Protein AF-A0A0F9FGC1-F1 (afdb_monomer)

Solvent-accessible surface area (backbone atoms only — not comparable to full-atom values): 4621 Å² total; per-residue (Å²): 112,69,68,58,65,77,41,48,95,68,68,72,83,88,76,52,71,76,47,53,50,34,33,59,92,42,72,45,94,84,46,16,42,41,33,60,62,90,92,39,78,44,63,25,59,39,28,90,80,61,35,63,72,63,16,52,75,57,46,70,68,39,67,65,44,20,56,75,68,56,67,78,70,96,124

InterPro domains:
  IPR051196 RSAD2 and Viperin antiviral [PTHR21339] (2-75)

Radius of gyration: 15.45 Å; Cα contacts (8 Å, |Δi|>4): 91; chains: 1; bounding box: 43×24×29 Å

Sequence (75 aa):
MDFIRRHEKFNPIAEDNDSMLESYIMVYPVGRFYQNSGKIYKYSKPILEVGVLRAFNQVVYNHTKFIERGGVYAY

pLDDT: mean 93.5, std 5.78, range [70.19, 98.56]

Structure (mmCIF, N/CA/C/O backbone):
data_AF-A0A0F9FGC1-F1
#
_entry.id   AF-A0A0F9FGC1-F1
#
loop_
_atom_site.group_PDB
_atom_site.id
_atom_site.type_symbol
_atom_site.label_atom_id
_atom_site.label_alt_id
_atom_site.label_comp_id
_atom_site.label_asym_id
_atom_site.label_entity_id
_atom_site.label_seq_id
_atom_site.pdbx_PDB_ins_code
_atom_site.Cartn_x
_atom_site.Cartn_y
_atom_site.Cartn_z
_atom_site.occupancy
_atom_site.B_iso_or_equiv
_atom_site.auth_seq_id
_atom_site.auth_comp_id
_atom_site.auth_asym_id
_atom_site.auth_atom_id
_atom_site.pdbx_PDB_model_num
ATOM 1 N N . MET A 1 1 ? 20.187 3.089 -9.500 1.00 70.62 1 MET A N 1
ATOM 2 C CA . MET A 1 1 ? 20.157 2.351 -10.786 1.00 70.62 1 MET A CA 1
ATOM 3 C C . MET A 1 1 ? 21.246 1.287 -10.924 1.00 70.62 1 MET A C 1
ATOM 5 O O . MET A 1 1 ? 21.040 0.333 -11.664 1.00 70.62 1 MET A O 1
ATOM 9 N N . ASP A 1 2 ? 22.362 1.366 -10.190 1.00 90.06 2 ASP A N 1
ATOM 10 C CA . ASP A 1 2 ? 23.458 0.393 -10.350 1.00 90.06 2 ASP A CA 1
ATOM 11 C C . ASP A 1 2 ?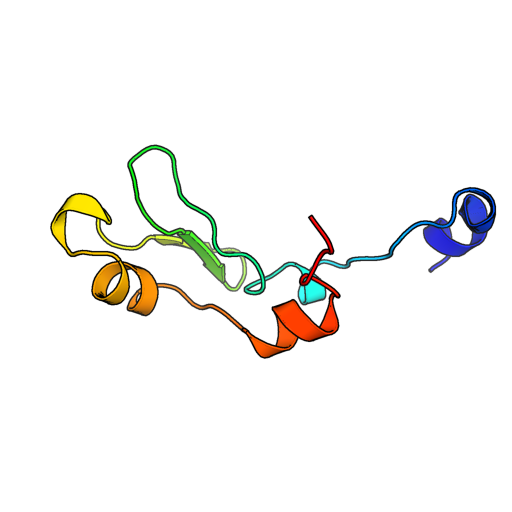 23.106 -1.043 -9.942 1.00 90.06 2 ASP A C 1
ATOM 13 O O . ASP A 1 2 ? 23.669 -1.986 -10.487 1.00 90.06 2 ASP A O 1
ATOM 17 N N . PHE A 1 3 ? 22.160 -1.247 -9.017 1.00 91.00 3 PHE A N 1
ATOM 18 C CA . PHE A 1 3 ? 21.652 -2.591 -8.723 1.00 91.00 3 PHE A CA 1
ATOM 19 C C . PHE A 1 3 ? 20.971 -3.204 -9.951 1.00 91.00 3 PHE A C 1
ATOM 21 O O . PHE A 1 3 ? 21.360 -4.289 -10.361 1.00 91.00 3 PHE A O 1
ATOM 28 N N . ILE A 1 4 ? 20.028 -2.491 -10.571 1.00 94.25 4 ILE A N 1
ATOM 29 C CA . ILE A 1 4 ? 19.303 -2.962 -11.759 1.00 94.25 4 ILE A CA 1
ATOM 30 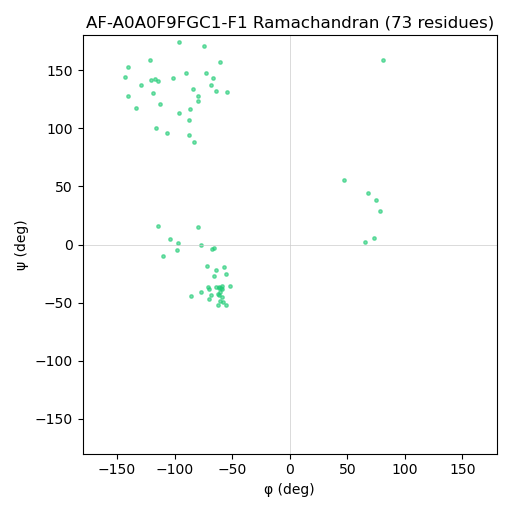C C . ILE A 1 4 ? 20.280 -3.276 -12.892 1.00 94.25 4 ILE A C 1
ATOM 32 O O . ILE A 1 4 ? 20.272 -4.389 -13.407 1.00 94.25 4 ILE A O 1
ATOM 36 N N . ARG A 1 5 ? 21.204 -2.353 -13.193 1.00 94.81 5 ARG A N 1
ATOM 37 C CA . ARG A 1 5 ? 22.214 -2.552 -14.244 1.00 94.81 5 ARG A CA 1
ATOM 38 C C . ARG A 1 5 ? 23.088 -3.785 -13.990 1.00 94.81 5 ARG A C 1
ATOM 40 O O . ARG A 1 5 ? 23.299 -4.584 -14.890 1.00 94.81 5 ARG A O 1
ATOM 47 N N . ARG A 1 6 ? 23.575 -3.984 -12.758 1.00 97.12 6 ARG A N 1
ATOM 48 C CA . ARG A 1 6 ? 24.396 -5.165 -12.410 1.00 97.12 6 ARG A CA 1
ATOM 49 C C . ARG A 1 6 ? 23.641 -6.493 -12.524 1.00 97.12 6 ARG A C 1
ATOM 51 O O . ARG A 1 6 ? 24.281 -7.535 -12.640 1.00 97.12 6 ARG A O 1
ATOM 58 N N . HIS A 1 7 ? 22.313 -6.465 -12.466 1.00 96.44 7 HIS A N 1
ATOM 59 C CA . HIS A 1 7 ? 21.459 -7.652 -12.445 1.00 96.44 7 HIS A CA 1
ATOM 60 C C . HIS A 1 7 ? 20.585 -7.777 -13.699 1.00 96.44 7 HIS A C 1
ATOM 62 O O . HIS A 1 7 ? 19.665 -8.587 -13.704 1.00 96.44 7 HIS A O 1
ATOM 68 N N . GLU A 1 8 ? 20.892 -7.039 -14.770 1.00 96.12 8 GLU A N 1
ATOM 69 C CA . GLU A 1 8 ? 20.108 -7.004 -16.014 1.00 96.12 8 GLU A CA 1
ATOM 70 C C . GLU A 1 8 ? 19.833 -8.400 -16.591 1.00 96.12 8 GLU A C 1
ATOM 72 O O . GLU A 1 8 ? 18.727 -8.671 -17.047 1.00 96.12 8 GLU A O 1
ATOM 77 N N . LYS A 1 9 ? 20.786 -9.336 -16.461 1.00 97.44 9 LYS A N 1
ATOM 78 C CA . LYS A 1 9 ? 20.628 -10.738 -16.892 1.00 97.44 9 LYS A CA 1
ATOM 79 C C . LYS A 1 9 ? 19.434 -11.477 -16.266 1.00 97.44 9 LYS A C 1
ATOM 81 O O . LYS A 1 9 ? 19.043 -12.521 -16.773 1.00 97.44 9 LYS A O 1
ATOM 86 N N . PHE A 1 10 ? 18.902 -10.982 -15.150 1.00 96.56 10 PHE A N 1
ATOM 87 C CA . PHE A 1 10 ? 17.738 -11.546 -14.465 1.00 96.56 10 PHE A CA 1
ATOM 88 C C . PHE A 1 10 ? 16.429 -10.836 -14.825 1.00 96.56 10 PHE A C 1
ATOM 90 O O . PHE A 1 10 ? 15.392 -11.189 -14.274 1.00 96.56 1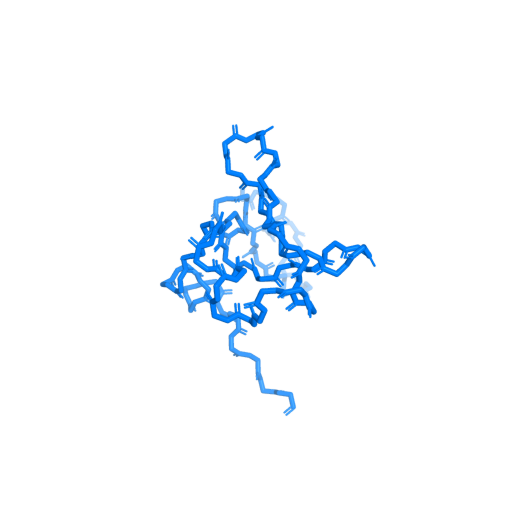0 PHE A O 1
ATOM 97 N N . ASN A 1 11 ? 16.477 -9.841 -15.716 1.00 92.31 11 ASN A N 1
ATOM 98 C CA . ASN A 1 11 ? 15.342 -9.012 -16.111 1.00 92.31 11 ASN A CA 1
ATOM 99 C C . ASN A 1 11 ? 14.519 -8.494 -14.907 1.00 92.31 11 ASN A C 1
ATOM 101 O O . ASN A 1 11 ? 13.322 -8.775 -14.808 1.00 92.31 11 ASN A O 1
ATOM 105 N N . PRO A 1 12 ? 15.151 -7.805 -13.935 1.00 91.75 12 PRO A N 1
ATOM 106 C CA . PRO A 1 12 ? 14.455 -7.358 -12.737 1.00 91.75 12 PRO A CA 1
ATOM 107 C C . PRO A 1 12 ? 13.431 -6.270 -13.074 1.00 91.75 12 PRO A C 1
ATOM 109 O O . PRO A 1 12 ? 13.735 -5.322 -13.797 1.00 91.75 12 PRO A O 1
ATOM 112 N N . ILE A 1 13 ? 12.246 -6.359 -12.473 1.00 87.88 13 ILE A N 1
ATOM 113 C CA . ILE A 1 13 ? 11.255 -5.280 -12.497 1.00 87.88 13 ILE A CA 1
ATOM 114 C C . ILE A 1 13 ? 11.579 -4.341 -11.336 1.00 87.88 13 ILE A C 1
ATOM 116 O O . ILE A 1 13 ? 11.570 -4.750 -10.175 1.00 87.88 13 ILE A O 1
ATOM 120 N N . ALA A 1 14 ? 11.933 -3.096 -11.649 1.00 89.88 14 ALA A N 1
ATOM 121 C CA . ALA A 1 14 ? 12.227 -2.096 -10.635 1.00 89.88 14 ALA A CA 1
ATOM 122 C C . ALA A 1 14 ? 10.924 -1.521 -10.064 1.00 89.88 14 ALA A C 1
ATOM 124 O O . ALA A 1 14 ? 10.089 -1.026 -10.812 1.00 89.88 14 ALA A O 1
ATOM 125 N N . GLU A 1 15 ? 10.793 -1.534 -8.741 1.00 91.00 15 GLU A N 1
ATOM 126 C CA . GLU A 1 15 ? 9.736 -0.840 -8.007 1.00 91.00 15 GLU A CA 1
ATOM 127 C C . GLU A 1 15 ? 10.410 -0.115 -6.838 1.00 91.00 15 GLU A C 1
ATOM 129 O O . GLU A 1 15 ? 11.086 -0.740 -6.018 1.00 91.00 15 GLU A O 1
ATOM 134 N N . ASP A 1 16 ? 10.326 1.213 -6.809 1.00 92.25 16 ASP A N 1
ATOM 135 C CA . ASP A 1 16 ? 10.903 2.013 -5.731 1.00 92.25 16 ASP A CA 1
ATOM 136 C C . ASP A 1 16 ? 9.860 2.360 -4.660 1.00 92.25 16 ASP A C 1
ATOM 138 O O . ASP A 1 16 ? 8.670 2.070 -4.785 1.00 92.25 16 ASP A O 1
ATOM 142 N N . ASN A 1 17 ? 10.309 2.996 -3.576 1.00 91.81 17 ASN A N 1
ATOM 143 C CA . ASN A 1 17 ? 9.422 3.344 -2.468 1.00 91.81 17 ASN A CA 1
ATOM 144 C C . ASN A 1 17 ? 8.266 4.254 -2.903 1.00 91.81 17 ASN A C 1
ATOM 146 O O . ASN A 1 17 ? 7.170 4.121 -2.369 1.00 91.81 17 ASN A O 1
ATOM 150 N N . ASP A 1 18 ? 8.490 5.180 -3.838 1.00 92.00 18 ASP A N 1
ATOM 151 C CA . ASP A 1 18 ? 7.421 6.071 -4.291 1.00 92.00 18 ASP A CA 1
ATOM 152 C C . ASP A 1 18 ? 6.368 5.312 -5.107 1.00 92.00 18 ASP A C 1
ATOM 154 O O . ASP A 1 18 ? 5.169 5.530 -4.914 1.00 92.00 18 ASP A O 1
ATOM 158 N N . SER A 1 19 ? 6.817 4.367 -5.935 1.00 92.88 19 SER A N 1
ATOM 159 C CA . SER A 1 19 ? 5.962 3.455 -6.696 1.00 92.88 19 SER A CA 1
ATOM 160 C C . SER A 1 19 ? 5.147 2.542 -5.778 1.00 92.88 19 SER A C 1
ATOM 162 O O . SER A 1 19 ? 3.985 2.265 -6.069 1.00 92.88 19 SER A O 1
ATOM 164 N N . MET A 1 20 ? 5.718 2.094 -4.652 1.00 92.00 20 MET A N 1
ATOM 165 C CA . MET A 1 20 ? 5.046 1.225 -3.673 1.00 92.00 20 MET A CA 1
ATOM 166 C C . MET A 1 20 ? 4.047 1.958 -2.768 1.00 92.00 20 MET A C 1
ATOM 168 O O . MET A 1 20 ? 3.000 1.407 -2.422 1.00 92.00 20 MET A O 1
ATOM 172 N N . LEU A 1 21 ? 4.374 3.166 -2.304 1.00 93.06 21 LEU A N 1
ATOM 173 C CA . LEU A 1 21 ? 3.527 3.877 -1.347 1.00 93.06 21 LEU A CA 1
ATOM 174 C C . LEU A 1 21 ? 2.173 4.216 -1.976 1.00 93.06 21 LEU A C 1
ATOM 176 O O . LEU A 1 21 ? 2.089 4.750 -3.080 1.00 93.06 21 LEU A O 1
ATOM 180 N N . GLU A 1 22 ? 1.103 3.918 -1.238 1.00 94.19 22 GLU A N 1
ATOM 181 C CA . GLU A 1 22 ? -0.278 4.248 -1.612 1.00 94.19 22 GLU A CA 1
ATOM 182 C C . GLU A 1 22 ? -0.810 3.528 -2.865 1.00 94.19 22 GLU A C 1
ATOM 184 O O . GLU A 1 22 ? -1.968 3.713 -3.221 1.00 94.19 22 GLU A O 1
ATOM 189 N N . SER A 1 23 ? -0.037 2.639 -3.491 1.00 95.25 23 SER A N 1
ATOM 190 C CA . SER A 1 23 ? -0.407 1.916 -4.721 1.00 95.25 23 SER A CA 1
ATOM 191 C C . SER A 1 23 ? -0.801 0.447 -4.489 1.00 95.25 23 SER A C 1
ATOM 193 O O . SER A 1 23 ? -1.063 -0.311 -5.431 1.00 95.25 23 SER A O 1
ATOM 195 N N . TYR A 1 24 ? -0.858 0.037 -3.222 1.00 94.62 24 TYR A N 1
ATOM 196 C CA . TYR A 1 24 ? -1.345 -1.259 -2.762 1.00 94.62 24 TYR A CA 1
ATOM 197 C C . TYR A 1 24 ? -2.529 -1.060 -1.817 1.00 94.62 24 TYR A C 1
ATOM 199 O O . TYR A 1 24 ? -2.524 -0.161 -0.973 1.00 94.62 24 TYR A O 1
ATOM 207 N N . ILE A 1 25 ? -3.521 -1.945 -1.924 1.00 94.62 25 ILE A N 1
ATOM 208 C CA . ILE A 1 25 ? -4.574 -2.092 -0.919 1.00 94.62 25 ILE A CA 1
ATOM 209 C C . ILE A 1 25 ? -4.155 -3.229 0.003 1.00 94.62 25 ILE A C 1
ATOM 211 O O . ILE A 1 25 ? -4.079 -4.380 -0.422 1.00 94.62 25 ILE A O 1
ATOM 215 N N . MET A 1 26 ? -3.871 -2.904 1.261 1.00 95.06 26 MET A N 1
ATOM 216 C CA . MET A 1 26 ? -3.418 -3.876 2.253 1.00 95.06 26 MET A CA 1
ATOM 217 C C . MET A 1 26 ? -4.454 -4.031 3.361 1.00 95.06 26 MET A C 1
ATOM 219 O O . MET A 1 26 ? -5.057 -3.053 3.809 1.00 95.06 26 MET A O 1
ATOM 223 N N . VAL A 1 27 ? -4.647 -5.268 3.819 1.00 97.31 27 VAL A N 1
ATOM 224 C CA . VAL A 1 27 ? -5.552 -5.598 4.924 1.00 97.31 27 VAL A CA 1
ATOM 225 C C . VAL A 1 27 ? -4.725 -6.089 6.109 1.00 97.31 27 VAL A C 1
ATOM 227 O O . VAL A 1 27 ? -3.981 -7.058 6.009 1.00 97.31 27 VAL A O 1
ATOM 230 N N . TYR A 1 28 ? -4.848 -5.398 7.237 1.00 96.00 28 TYR A N 1
ATOM 231 C CA . TYR A 1 28 ? -4.249 -5.767 8.514 1.00 96.00 28 TYR A CA 1
ATOM 232 C C . TYR A 1 28 ? -5.009 -6.970 9.109 1.00 96.00 28 TYR A C 1
ATOM 234 O O . TYR A 1 28 ? -6.231 -7.028 8.931 1.00 96.00 28 TYR A O 1
ATOM 242 N N . PRO A 1 29 ? -4.366 -7.897 9.855 1.00 95.50 29 PRO A N 1
ATOM 243 C CA . PRO A 1 29 ? -4.987 -9.154 10.290 1.00 95.50 29 PRO A CA 1
ATOM 244 C C . PRO A 1 29 ? -6.298 -9.014 11.072 1.00 95.50 29 PRO A C 1
ATOM 246 O O . PRO A 1 29 ? -7.134 -9.907 11.027 1.00 95.50 29 PRO A O 1
ATOM 249 N N . VAL A 1 30 ? -6.528 -7.880 11.741 1.00 95.38 30 VAL A N 1
ATOM 250 C CA . VAL A 1 30 ? -7.801 -7.600 12.436 1.00 95.38 30 VAL A CA 1
ATOM 251 C C . VAL A 1 30 ? -8.922 -7.120 11.492 1.00 95.38 30 VAL A C 1
ATOM 253 O O . VAL A 1 30 ? -9.914 -6.547 11.938 1.00 95.38 30 VAL A O 1
ATOM 256 N N . GLY A 1 31 ? -8.752 -7.292 10.178 1.00 97.44 31 GLY A N 1
ATOM 257 C CA . GLY A 1 31 ? -9.746 -6.965 9.157 1.00 97.44 31 GLY A CA 1
ATOM 258 C C . GLY A 1 31 ? -9.888 -5.469 8.881 1.00 97.44 31 GLY A C 1
ATOM 259 O O . GLY A 1 31 ? -11.003 -4.990 8.694 1.00 97.44 31 GLY A O 1
ATOM 260 N N . ARG A 1 32 ? -8.787 -4.709 8.885 1.00 98.31 32 ARG A N 1
ATOM 261 C CA . ARG A 1 32 ? -8.775 -3.258 8.605 1.00 98.31 32 ARG A CA 1
ATOM 262 C C . ARG A 1 32 ? -7.954 -2.969 7.362 1.00 98.31 32 ARG A C 1
ATOM 264 O O . ARG A 1 32 ? -6.897 -3.570 7.211 1.00 98.31 32 ARG A O 1
ATOM 271 N N . PHE A 1 33 ? -8.363 -2.018 6.528 1.00 98.19 33 PHE A N 1
ATOM 272 C CA . PHE A 1 33 ? -7.415 -1.461 5.568 1.00 98.19 33 PHE A CA 1
ATOM 273 C C . PHE A 1 33 ? -6.338 -0.686 6.317 1.00 98.19 33 PHE A C 1
ATOM 275 O O . PHE A 1 33 ? -6.626 -0.038 7.329 1.00 98.19 33 PHE A O 1
ATOM 282 N N . TYR A 1 34 ? -5.105 -0.747 5.831 1.00 96.19 34 TYR A N 1
ATOM 283 C CA . TYR A 1 34 ? -4.032 0.092 6.344 1.00 96.19 34 TYR A CA 1
ATOM 284 C C . TYR A 1 34 ? -3.134 0.596 5.221 1.00 96.19 34 TYR A C 1
ATOM 286 O O . TYR A 1 34 ? -3.016 -0.039 4.175 1.00 96.19 34 TYR A O 1
ATOM 294 N N . GLN A 1 35 ? -2.520 1.754 5.451 1.00 94.81 35 GLN A N 1
ATOM 295 C CA . GLN A 1 35 ? -1.607 2.381 4.504 1.00 94.81 35 GLN A CA 1
ATOM 296 C C . GLN A 1 35 ? -0.450 3.061 5.229 1.00 94.81 35 GLN A C 1
ATOM 298 O O . GLN A 1 35 ? -0.645 3.641 6.299 1.00 94.81 35 GLN A O 1
ATOM 303 N N . ASN A 1 36 ? 0.740 3.025 4.630 1.00 91.19 36 ASN A N 1
ATOM 304 C CA . ASN A 1 36 ? 1.847 3.886 5.029 1.00 91.19 36 ASN A CA 1
ATOM 305 C C . ASN A 1 36 ? 1.739 5.216 4.272 1.00 91.19 36 ASN A C 1
ATOM 307 O O . ASN A 1 36 ? 2.023 5.269 3.080 1.00 91.19 36 ASN A O 1
ATOM 311 N N . SER A 1 37 ? 1.346 6.285 4.960 1.00 80.25 37 SER A N 1
ATOM 312 C CA . SER A 1 37 ? 1.302 7.634 4.385 1.00 80.25 37 SER A CA 1
ATOM 3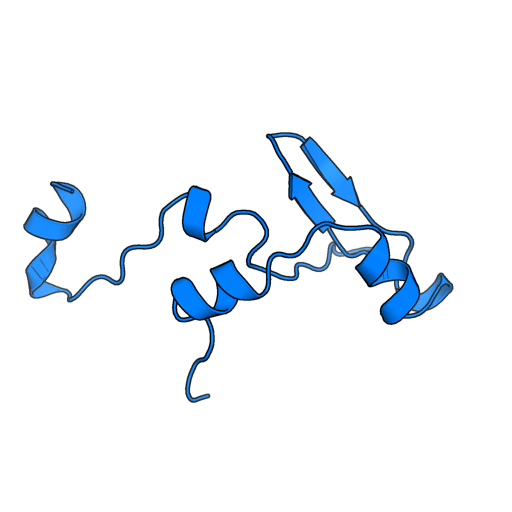13 C C . SER A 1 37 ? 2.295 8.512 5.134 1.00 80.25 37 SER A C 1
ATOM 315 O O . SER A 1 37 ? 2.019 8.975 6.241 1.00 80.25 37 SER A O 1
ATOM 317 N N . GLY A 1 38 ? 3.471 8.729 4.543 1.00 74.44 38 GLY A N 1
ATOM 318 C CA . GLY A 1 38 ? 4.482 9.624 5.110 1.00 74.44 38 GLY A CA 1
ATOM 319 C C . GLY A 1 38 ? 5.118 9.115 6.408 1.00 74.44 38 GLY A C 1
ATOM 320 O O . GLY A 1 38 ? 5.300 9.896 7.337 1.00 74.44 38 GLY A O 1
ATOM 321 N N . LYS A 1 39 ? 5.481 7.822 6.467 1.00 81.19 39 LYS A N 1
ATOM 322 C CA . LYS A 1 39 ? 6.114 7.136 7.621 1.00 81.19 39 LYS A CA 1
ATOM 323 C C . LYS A 1 39 ? 5.184 6.866 8.807 1.00 81.19 39 LYS A C 1
ATOM 325 O O . LYS A 1 39 ? 5.643 6.385 9.840 1.00 81.19 39 LYS A O 1
ATOM 330 N N . ILE A 1 40 ? 3.893 7.147 8.665 1.00 87.31 40 ILE A N 1
ATOM 331 C CA . ILE A 1 40 ? 2.881 6.854 9.676 1.00 87.31 40 ILE A CA 1
ATOM 332 C C . ILE A 1 40 ? 1.873 5.885 9.070 1.00 87.31 40 ILE A C 1
ATOM 334 O O . ILE A 1 40 ? 1.345 6.114 7.980 1.00 87.31 40 ILE A O 1
ATOM 338 N N . TYR A 1 41 ? 1.588 4.807 9.798 1.00 92.62 41 TYR A N 1
ATOM 339 C CA . TYR A 1 41 ? 0.543 3.873 9.410 1.00 92.62 41 TYR A CA 1
ATOM 340 C C . TYR A 1 41 ? -0.830 4.410 9.801 1.00 92.62 41 TYR A C 1
ATOM 342 O O . TYR A 1 41 ? -1.098 4.684 10.972 1.00 92.62 41 TYR A O 1
ATOM 350 N N . LYS A 1 42 ? -1.711 4.531 8.811 1.00 94.19 42 LYS A N 1
ATOM 351 C CA . LYS A 1 42 ? -3.131 4.836 8.996 1.00 94.19 42 LYS A CA 1
ATOM 352 C C . LYS A 1 42 ? -3.938 3.557 8.858 1.00 94.19 42 LYS A C 1
ATOM 354 O O . LYS A 1 42 ? -3.618 2.723 8.017 1.00 94.19 42 LYS A O 1
ATOM 359 N N . TYR A 1 43 ? -4.989 3.430 9.659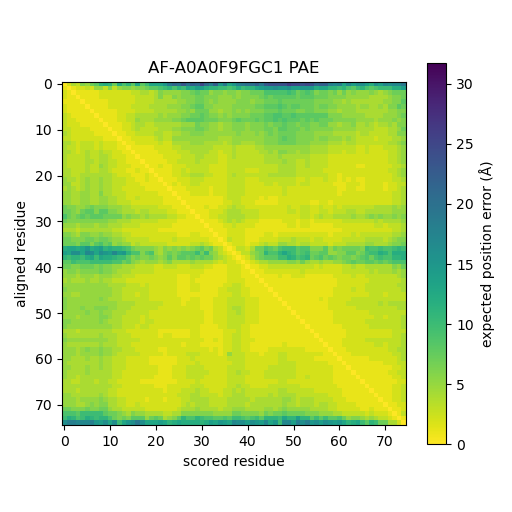 1.00 96.81 43 TYR A N 1
ATOM 360 C CA . TYR A 1 43 ? -5.855 2.255 9.694 1.00 96.81 43 TYR A CA 1
ATOM 361 C C . TYR A 1 43 ? -7.311 2.686 9.568 1.00 96.81 43 TYR A C 1
ATOM 363 O O . TYR A 1 43 ? -7.735 3.633 10.232 1.00 96.81 43 TYR A O 1
ATOM 371 N N . SER A 1 44 ? -8.086 1.962 8.768 1.00 97.94 44 SER A N 1
ATOM 372 C CA . SER A 1 44 ? -9.536 2.111 8.743 1.00 97.94 44 SER A CA 1
ATOM 373 C C . SER A 1 44 ? -10.182 1.479 9.979 1.00 97.94 44 SER A C 1
ATOM 375 O O . SER A 1 44 ? -9.570 0.710 10.727 1.00 97.94 44 SER A O 1
ATOM 377 N N . LYS A 1 45 ? -11.479 1.716 10.149 1.00 98.19 45 LYS A N 1
ATOM 378 C CA . LYS A 1 45 ? -12.356 0.849 10.939 1.00 98.19 45 LYS A CA 1
ATOM 379 C C . LYS A 1 45 ? -12.395 -0.573 10.350 1.00 98.19 45 LYS A C 1
ATOM 381 O O . LYS A 1 45 ? -12.101 -0.739 9.160 1.00 98.19 45 LYS A O 1
ATOM 386 N N . PRO A 1 46 ? -12.748 -1.599 11.148 1.00 98.12 46 PRO A N 1
ATOM 387 C CA . PRO A 1 46 ? -12.903 -2.962 10.652 1.00 98.12 46 PRO A CA 1
ATOM 388 C C . PRO A 1 46 ? -13.881 -3.033 9.477 1.00 98.12 46 PRO A C 1
ATOM 390 O O . PRO A 1 46 ? -14.997 -2.515 9.542 1.00 98.12 46 PRO A O 1
ATOM 393 N N . ILE A 1 47 ? -13.472 -3.705 8.405 1.00 98.56 47 ILE A N 1
ATOM 394 C CA . ILE A 1 47 ? -14.253 -3.853 7.174 1.00 98.56 47 ILE A CA 1
ATOM 395 C C . ILE A 1 47 ? -15.592 -4.534 7.468 1.00 98.56 47 ILE A C 1
ATOM 397 O O . ILE A 1 47 ? -16.609 -4.128 6.920 1.00 98.56 47 ILE A O 1
ATOM 401 N N . LEU A 1 48 ? -15.618 -5.523 8.365 1.00 98.06 48 LEU A N 1
ATOM 402 C CA . LEU A 1 48 ? -16.848 -6.233 8.733 1.00 98.06 48 LEU A CA 1
ATOM 403 C C . LEU A 1 48 ? -17.812 -5.394 9.589 1.00 98.06 48 LEU A C 1
ATOM 405 O O . LEU A 1 48 ? -18.992 -5.714 9.655 1.00 98.06 48 LEU A O 1
ATOM 409 N N . GLU A 1 49 ? -17.337 -4.314 10.215 1.00 98.31 49 GLU A N 1
ATOM 410 C CA . GLU A 1 49 ? -18.171 -3.406 11.011 1.00 98.31 49 GLU A CA 1
ATOM 411 C C . GLU A 1 49 ? -18.815 -2.331 10.128 1.00 98.31 49 GLU A C 1
ATOM 413 O O . GLU A 1 49 ? -20.002 -2.035 10.251 1.00 98.31 49 GLU A O 1
ATOM 418 N N . VAL A 1 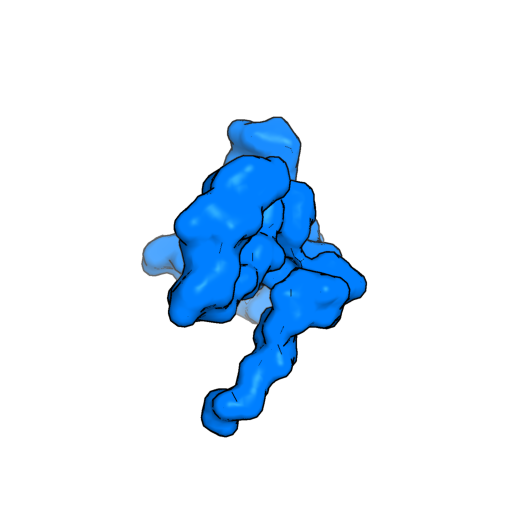50 ? -18.035 -1.734 9.219 1.00 98.31 50 VAL A N 1
ATOM 419 C CA . VAL A 1 50 ? -18.494 -0.580 8.428 1.00 98.31 50 VAL A CA 1
ATOM 420 C C . VAL A 1 50 ? -18.719 -0.881 6.949 1.00 98.31 50 VAL A C 1
ATOM 422 O O . VAL A 1 50 ? -19.308 -0.054 6.259 1.00 98.31 50 VAL A O 1
ATOM 425 N N . GLY A 1 51 ? -18.323 -2.041 6.444 1.00 98.31 51 GLY A N 1
ATOM 426 C CA . GLY A 1 51 ? -18.357 -2.385 5.023 1.00 98.31 51 GLY A CA 1
ATOM 427 C C . GLY A 1 51 ? -17.169 -1.824 4.233 1.00 98.31 51 GLY A C 1
ATOM 428 O O . GLY A 1 51 ? -16.533 -0.842 4.625 1.00 9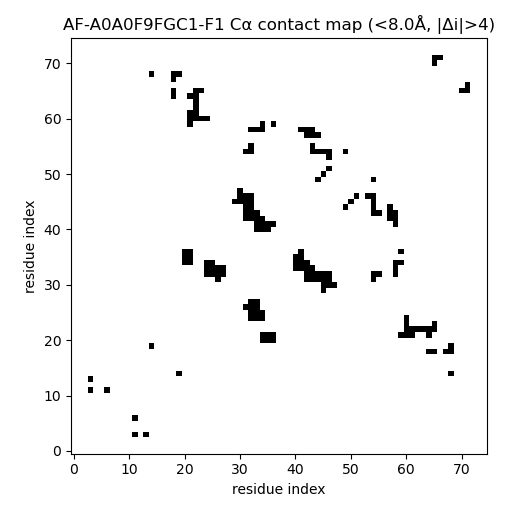8.31 51 GLY A O 1
ATOM 429 N N . VAL A 1 52 ? -16.892 -2.447 3.081 1.00 98.12 52 VAL A N 1
ATOM 430 C CA . VAL A 1 52 ? -15.698 -2.185 2.251 1.00 98.12 52 VAL A CA 1
ATOM 431 C C . VAL A 1 52 ? -15.574 -0.715 1.864 1.00 98.12 52 VAL A C 1
ATOM 433 O O . VAL A 1 52 ? -14.545 -0.110 2.135 1.00 98.12 52 VAL A O 1
ATOM 436 N N . LEU A 1 53 ? -16.624 -0.115 1.296 1.00 98.06 53 LEU A N 1
ATOM 437 C CA . LEU A 1 53 ? -16.567 1.257 0.783 1.00 98.06 53 LEU A CA 1
ATOM 438 C C . LEU A 1 53 ? -16.241 2.284 1.882 1.00 98.06 53 LEU A C 1
ATOM 440 O O . LEU A 1 53 ? -15.399 3.159 1.695 1.00 98.06 53 LEU A O 1
ATOM 444 N N . ARG A 1 54 ? -16.874 2.157 3.057 1.00 98.50 54 ARG A N 1
ATOM 445 C CA . ARG A 1 54 ? -16.642 3.077 4.183 1.00 98.50 54 ARG A CA 1
ATOM 446 C C . ARG A 1 54 ? -15.273 2.881 4.819 1.00 98.50 54 ARG A C 1
ATOM 448 O O . ARG A 1 54 ? -14.681 3.867 5.242 1.00 98.50 54 ARG A O 1
ATOM 455 N N . ALA A 1 55 ? -14.784 1.645 4.901 1.00 98.38 55 ALA A N 1
ATOM 456 C CA . ALA A 1 55 ? -13.437 1.371 5.387 1.00 98.38 55 ALA A CA 1
ATOM 457 C C . ALA A 1 55 ? -12.377 1.890 4.400 1.00 98.38 55 ALA A C 1
ATOM 459 O O . ALA A 1 55 ? -11.407 2.517 4.815 1.00 98.38 55 ALA A O 1
ATOM 460 N N . PHE A 1 56 ? -12.579 1.672 3.100 1.00 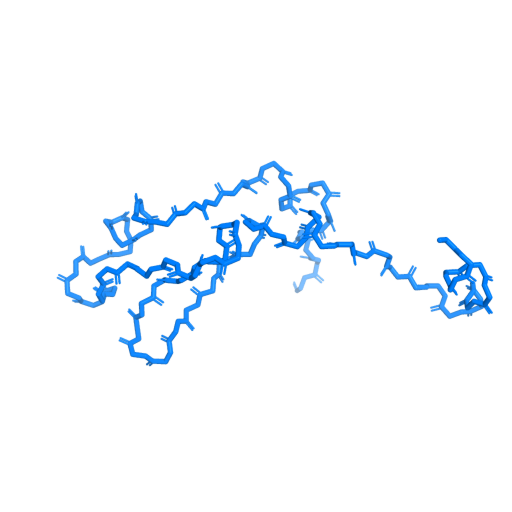97.50 56 PHE A N 1
ATOM 461 C CA . PHE A 1 56 ? -11.642 2.062 2.048 1.00 97.50 56 PHE A CA 1
ATOM 462 C C . PHE A 1 56 ? -11.436 3.580 1.987 1.00 97.50 56 PHE A C 1
ATOM 464 O O . PHE A 1 56 ? -10.301 4.042 1.961 1.00 97.50 56 PHE A O 1
ATOM 471 N N . ASN A 1 57 ? -12.511 4.364 2.110 1.00 97.12 57 ASN A N 1
ATOM 472 C CA . ASN A 1 57 ? -12.445 5.831 2.119 1.00 97.12 57 ASN A CA 1
ATOM 473 C C . ASN A 1 57 ? -11.708 6.437 3.336 1.00 97.12 57 ASN A C 1
ATOM 475 O O . ASN A 1 57 ? -11.590 7.656 3.432 1.00 97.12 57 ASN A O 1
ATOM 479 N N . GLN A 1 58 ? -11.245 5.622 4.291 1.00 96.88 58 GLN A N 1
ATOM 480 C CA . GLN A 1 58 ? -10.489 6.073 5.469 1.00 96.88 58 GLN A CA 1
ATOM 481 C C . GLN A 1 58 ? -8.971 5.931 5.302 1.00 96.88 58 GLN A C 1
ATOM 483 O O . GLN A 1 58 ? -8.218 6.346 6.186 1.00 96.88 58 GLN A O 1
ATOM 488 N N . VAL A 1 59 ? -8.510 5.350 4.194 1.00 95.44 59 VAL A N 1
ATOM 489 C CA . VAL A 1 59 ? -7.089 5.240 3.847 1.00 95.44 59 VAL A CA 1
ATOM 490 C C . VAL A 1 59 ? -6.819 5.915 2.506 1.00 95.44 59 VAL A C 1
ATOM 492 O O . VAL A 1 59 ? -7.727 6.121 1.705 1.00 95.44 59 VAL A O 1
ATOM 495 N N . VAL A 1 60 ? -5.560 6.283 2.267 1.00 95.00 60 VAL A N 1
ATOM 496 C CA . VAL A 1 60 ? -5.143 6.828 0.972 1.00 95.00 60 VAL A CA 1
ATOM 497 C C . VAL A 1 60 ? -4.837 5.673 0.025 1.00 95.00 60 VAL A C 1
ATOM 499 O O . VAL A 1 60 ? -4.146 4.717 0.389 1.00 95.00 60 VAL A O 1
ATOM 502 N N . TYR A 1 61 ? -5.353 5.775 -1.195 1.00 95.19 61 TYR A N 1
ATOM 503 C CA . TYR A 1 61 ? -5.017 4.886 -2.293 1.00 95.19 61 T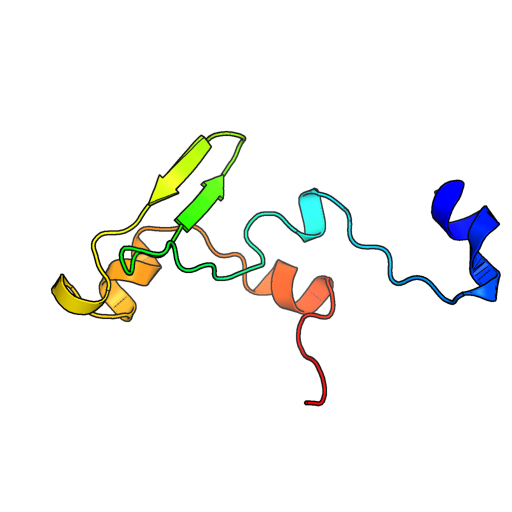YR A CA 1
ATOM 504 C C . TYR A 1 61 ? -4.897 5.691 -3.584 1.00 95.19 61 TYR A C 1
ATOM 506 O O . TYR A 1 61 ? -5.799 6.447 -3.946 1.00 95.19 61 TYR A O 1
ATOM 514 N N . ASN A 1 62 ? -3.778 5.519 -4.274 1.00 95.56 62 ASN A N 1
ATOM 515 C CA . ASN A 1 62 ? -3.475 6.153 -5.540 1.00 95.56 62 ASN A CA 1
ATOM 516 C C . ASN A 1 62 ? -3.590 5.117 -6.663 1.00 95.56 62 ASN A C 1
ATOM 518 O O . ASN A 1 62 ? -2.659 4.363 -6.956 1.00 95.56 62 ASN A O 1
ATOM 522 N N . HIS A 1 63 ? -4.761 5.100 -7.297 1.00 95.88 63 HIS A N 1
ATOM 523 C CA . HIS A 1 63 ? -5.043 4.209 -8.418 1.00 95.88 63 HIS A CA 1
ATOM 524 C C . HIS A 1 63 ? -4.116 4.467 -9.614 1.00 95.88 63 HIS A C 1
ATOM 526 O O . HIS A 1 63 ? -3.688 3.524 -10.272 1.00 95.88 63 HIS A O 1
ATOM 532 N N . THR A 1 64 ? -3.758 5.724 -9.880 1.00 96.31 64 THR A N 1
ATOM 533 C CA . THR A 1 64 ? -2.841 6.069 -10.973 1.00 96.31 64 THR A CA 1
ATOM 534 C C . THR A 1 64 ? -1.476 5.416 -10.765 1.00 96.31 64 THR A C 1
ATOM 536 O O . THR A 1 64 ? -1.014 4.704 -11.652 1.00 96.31 64 THR A O 1
ATOM 539 N N . LYS A 1 65 ? -0.898 5.526 -9.561 1.00 95.19 65 LYS A N 1
ATOM 540 C CA . LYS A 1 65 ? 0.370 4.857 -9.219 1.00 95.19 65 LYS A CA 1
ATOM 541 C C . LYS A 1 65 ? 0.297 3.337 -9.354 1.00 95.19 65 LYS A C 1
ATOM 543 O O . LYS A 1 65 ? 1.260 2.711 -9.780 1.00 95.19 65 LYS A O 1
ATOM 548 N N . PHE A 1 66 ? -0.837 2.731 -8.998 1.00 95.88 66 PHE A N 1
ATOM 549 C CA . PHE A 1 66 ? -1.054 1.294 -9.185 1.00 95.88 66 PHE A CA 1
ATOM 550 C C . PHE A 1 66 ? -0.968 0.874 -10.661 1.00 95.88 66 PHE A C 1
ATOM 552 O O . PHE A 1 66 ? -0.369 -0.158 -10.969 1.00 95.88 66 PHE A O 1
ATOM 559 N N . ILE A 1 67 ? -1.529 1.671 -11.572 1.00 95.81 67 ILE A N 1
ATOM 560 C CA . ILE A 1 67 ? -1.428 1.412 -13.012 1.00 95.81 67 ILE A CA 1
ATOM 561 C C . ILE A 1 67 ? 0.002 1.656 -13.506 1.00 95.81 67 ILE A C 1
ATOM 563 O O . ILE A 1 67 ? 0.558 0.803 -14.192 1.00 95.81 67 ILE A O 1
ATOM 567 N N . GLU A 1 68 ? 0.617 2.778 -13.125 1.00 94.06 68 GLU A N 1
ATOM 568 C CA . GLU A 1 68 ? 1.962 3.173 -13.571 1.00 94.06 68 GLU A CA 1
ATOM 569 C C . GLU A 1 68 ? 3.051 2.178 -13.154 1.00 94.06 68 GLU A C 1
ATOM 571 O O . GLU A 1 68 ? 3.948 1.891 -13.944 1.00 94.06 68 GLU A O 1
ATOM 576 N N . ARG A 1 69 ? 2.948 1.589 -11.956 1.00 94.06 69 ARG A N 1
ATOM 577 C CA . ARG A 1 69 ? 3.879 0.541 -11.496 1.00 94.06 69 ARG A CA 1
ATOM 578 C C . ARG A 1 69 ? 3.623 -0.839 -12.120 1.00 94.06 69 ARG A C 1
ATOM 580 O O . ARG A 1 69 ? 4.312 -1.794 -11.778 1.00 94.06 69 ARG A O 1
ATOM 587 N N . GLY A 1 70 ? 2.617 -0.972 -12.988 1.00 92.50 70 GLY A N 1
ATOM 588 C CA . GLY A 1 70 ? 2.283 -2.229 -13.660 1.00 92.50 70 GLY A CA 1
ATOM 589 C C . GLY A 1 70 ? 1.506 -3.227 -12.798 1.00 92.50 70 GLY A C 1
ATOM 590 O O . GLY A 1 70 ? 1.611 -4.429 -13.015 1.00 92.50 70 GLY A O 1
ATOM 591 N N . GLY A 1 71 ? 0.707 -2.762 -11.830 1.00 92.44 71 GLY A N 1
ATOM 592 C CA . GLY A 1 71 ? -0.030 -3.631 -10.903 1.00 92.44 71 GLY A CA 1
ATOM 593 C C . GLY A 1 71 ? -1.159 -4.468 -11.529 1.00 92.44 71 GLY A C 1
ATOM 594 O O . GLY A 1 71 ? -1.774 -5.280 -10.835 1.00 92.44 71 GLY A O 1
ATOM 595 N N . VAL A 1 72 ? -1.445 -4.290 -12.822 1.00 92.75 72 VAL A N 1
ATOM 596 C CA . VAL A 1 72 ? -2.392 -5.116 -13.584 1.00 92.75 72 VAL A CA 1
ATOM 597 C C . VAL A 1 72 ? -1.651 -6.321 -14.157 1.00 92.75 72 VAL A C 1
ATOM 599 O O . VAL A 1 72 ? -1.056 -6.257 -15.231 1.00 92.75 72 VAL A O 1
ATOM 602 N N . TYR A 1 73 ? -1.696 -7.429 -13.426 1.00 86.69 73 TYR A N 1
ATOM 603 C CA . TYR A 1 73 ? -1.100 -8.693 -13.849 1.00 86.69 73 TYR A CA 1
ATOM 604 C C . TYR A 1 73 ? -2.104 -9.544 -14.640 1.00 86.69 73 TYR A C 1
ATOM 606 O O . TYR A 1 73 ? -3.299 -9.525 -14.349 1.00 86.69 73 TYR A O 1
ATOM 614 N N . ALA A 1 74 ? -1.617 -10.321 -15.609 1.00 86.94 74 ALA A N 1
ATOM 615 C CA . ALA A 1 74 ? -2.387 -11.387 -16.249 1.00 86.94 74 ALA A CA 1
ATOM 616 C C . ALA A 1 74 ? -2.307 -12.642 -15.364 1.00 86.94 74 ALA A C 1
ATOM 618 O O . ALA A 1 74 ? -1.362 -13.422 -15.485 1.00 86.94 74 ALA A O 1
ATOM 619 N N . TYR A 1 75 ? -3.234 -12.754 -14.413 1.00 70.19 75 TYR A N 1
ATOM 620 C CA . TYR A 1 75 ? -3.368 -13.890 -13.497 1.00 70.19 75 TYR A CA 1
ATOM 621 C C . TYR A 1 75 ? -4.384 -14.919 -13.997 1.00 70.19 75 TYR A C 1
ATOM 623 O O . TYR A 1 75 ? -5.329 -14.523 -14.717 1.00 70.19 75 TYR A O 1
#

Secondary structure (DSSP, 8-state):
-HHHHHTGGG-PPP--HHHHTTSS-EEETTTEEEEEETTEEEEEEEHHHH-HHHHHTTS---HHHHHHTT-----

Foldseek 3Di:
DVVCVVPVVVVDQDADPVLPFQLDFDADPQQWTWGQDPNDIFTFDHCVVPNDVRRVVRDHHDPVSNVVSPVDDPD

Organism: NCBI:txid412755

Mean predicted aligned error: 3.73 Å

Nearest PDB structures (foldseek):
  6q2q-assembly2_B  TM=9.143E-01  e=7.869E-05  Mus musculus
  6q2q-assembly1_A  TM=9.173E-01  e=4.577E-04  Mus musculus
  7n7h-assembly1_A  TM=9.035E-01  e=1.181E-03  Nematostella vectensis
  7n7i-assembly3_C  TM=8.499E-01  e=4.276E-03  Trichoderma virens Gv29-8
  7rhz-assembly1_A  TM=4.459E-01  e=3.046E+00  Punavirus P1